Protein AF-A0A938ZKG0-F1 (afdb_monomer_lite)

Radius of gyration: 12.48 Å; chains: 1; bounding box: 32×12×30 Å

Sequence (40 aa):
MGLSIVKYLTEGMGGKIAILSKPGYGSTFILTLPALGAKI

pLDDT: mean 90.98, std 10.27, range [57.78, 96.81]

Foldseek 3Di:
DVVVVVQVVLVVQVKHWDWDDDPPPGIDIDIGGDDVPPDD

Structure (mmCIF, N/CA/C/O backbone):
data_AF-A0A938ZKG0-F1
#
_entry.id   AF-A0A938ZKG0-F1
#
loop_
_atom_site.group_PDB
_atom_site.id
_atom_site.type_symbol
_atom_site.label_atom_id
_atom_site.label_alt_id
_atom_site.label_comp_id
_atom_site.label_asym_id
_atom_site.label_entity_id
_atom_site.label_seq_id
_atom_site.pdbx_PDB_ins_code
_atom_site.Cartn_x
_atom_site.Cartn_y
_atom_site.Cartn_z
_atom_site.occupancy
_atom_site.B_iso_or_equiv
_atom_site.auth_seq_id
_atom_site.auth_comp_id
_atom_site.auth_asym_id
_atom_site.auth_atom_id
_atom_site.pdbx_PDB_model_num
ATOM 1 N N . MET A 1 1 ? 13.061 1.915 3.175 1.00 77.88 1 MET A N 1
ATOM 2 C CA . MET A 1 1 ? 12.547 2.586 4.391 1.00 77.88 1 MET A CA 1
ATOM 3 C C . MET A 1 1 ? 11.101 3.069 4.266 1.00 77.88 1 MET A C 1
ATOM 5 O O . MET A 1 1 ? 10.358 2.893 5.216 1.00 77.88 1 MET A O 1
ATOM 9 N N . GLY A 1 2 ? 10.649 3.619 3.128 1.00 92.12 2 GLY A N 1
ATOM 10 C CA . GLY A 1 2 ? 9.241 4.043 2.986 1.00 92.12 2 GLY A CA 1
ATOM 11 C C . GLY A 1 2 ? 8.225 2.896 3.101 1.00 92.12 2 GLY A C 1
ATOM 12 O O . GLY A 1 2 ? 7.289 2.973 3.887 1.00 92.12 2 GLY A O 1
ATOM 13 N N . LEU A 1 3 ? 8.449 1.784 2.392 1.00 92.69 3 LEU A N 1
ATOM 14 C CA . LEU A 1 3 ? 7.506 0.657 2.375 1.00 92.69 3 LEU A CA 1
ATOM 15 C C . LEU A 1 3 ? 7.328 -0.020 3.744 1.00 92.69 3 LEU A C 1
ATOM 17 O O . LEU A 1 3 ? 6.229 -0.452 4.073 1.00 92.69 3 LEU A O 1
ATOM 21 N N . SER A 1 4 ? 8.384 -0.088 4.557 1.00 94.06 4 SER A N 1
ATOM 22 C CA . SER A 1 4 ? 8.301 -0.640 5.914 1.00 94.06 4 SER A CA 1
ATOM 23 C C . SER A 1 4 ? 7.433 0.222 6.831 1.00 94.06 4 SER A C 1
ATOM 25 O O . SER A 1 4 ? 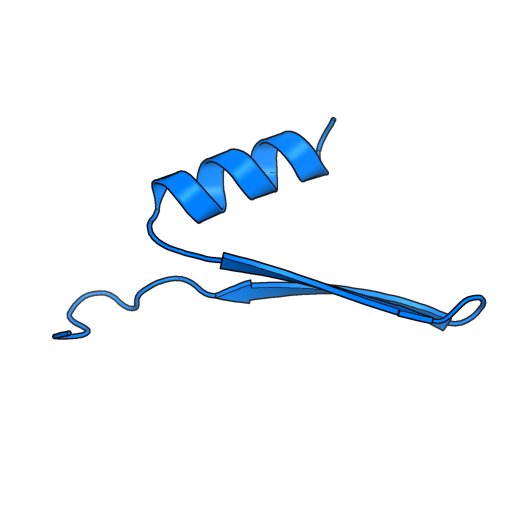6.677 -0.324 7.627 1.00 94.06 4 SER A O 1
ATOM 27 N N . ILE A 1 5 ? 7.481 1.551 6.675 1.00 96.31 5 ILE A N 1
ATOM 28 C CA . ILE A 1 5 ? 6.609 2.480 7.410 1.00 96.31 5 ILE A CA 1
ATOM 29 C C . ILE A 1 5 ? 5.156 2.284 6.971 1.00 96.31 5 ILE A C 1
ATOM 31 O O . ILE A 1 5 ? 4.277 2.113 7.810 1.00 96.31 5 ILE A O 1
ATOM 35 N N . VAL A 1 6 ? 4.906 2.248 5.658 1.00 95.88 6 VAL A N 1
ATOM 36 C CA . VAL A 1 6 ? 3.554 2.051 5.111 1.00 95.88 6 VAL A CA 1
ATOM 37 C C . VAL A 1 6 ? 2.965 0.718 5.572 1.00 95.88 6 VAL A C 1
ATOM 39 O O . VAL A 1 6 ? 1.804 0.676 5.973 1.00 95.88 6 VAL A O 1
ATOM 42 N N . LYS A 1 7 ? 3.760 -0.358 5.561 1.00 94.88 7 LYS A N 1
ATOM 43 C CA . LYS A 1 7 ? 3.335 -1.673 6.051 1.00 94.88 7 LYS A CA 1
ATOM 44 C C . LYS A 1 7 ? 2.932 -1.613 7.524 1.00 94.88 7 LYS A C 1
ATOM 46 O O . LYS A 1 7 ? 1.817 -2.003 7.846 1.00 94.88 7 LYS A O 1
ATOM 51 N N . TYR A 1 8 ? 3.802 -1.071 8.378 1.00 96.81 8 TYR A N 1
ATOM 52 C CA . TYR A 1 8 ? 3.539 -0.953 9.813 1.00 96.81 8 TYR A CA 1
ATOM 53 C C . TYR A 1 8 ? 2.258 -0.157 10.105 1.00 96.81 8 TYR A C 1
ATOM 55 O O . TYR A 1 8 ? 1.420 -0.600 10.885 1.00 96.81 8 TYR A O 1
ATOM 63 N N . LEU A 1 9 ? 2.067 0.985 9.435 1.00 96.19 9 LEU A N 1
ATOM 64 C CA . LEU A 1 9 ? 0.861 1.802 9.593 1.00 96.19 9 LEU A CA 1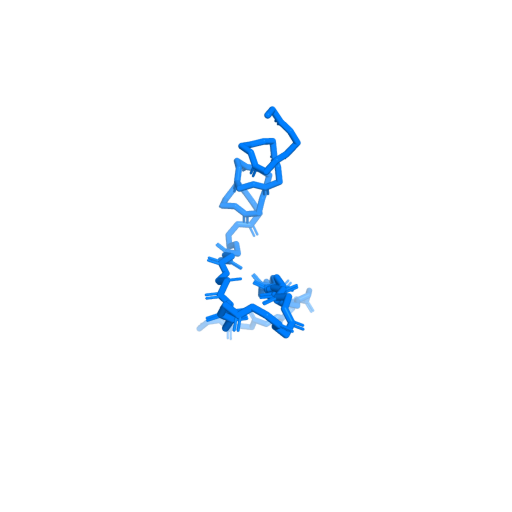
ATOM 65 C C . LEU A 1 9 ? -0.395 1.073 9.104 1.00 96.19 9 LEU A C 1
ATOM 67 O O . LEU A 1 9 ? -1.400 1.047 9.805 1.00 96.19 9 LEU A O 1
ATOM 71 N N . THR A 1 10 ? -0.333 0.451 7.926 1.00 95.75 10 THR A N 1
ATOM 72 C CA . THR A 1 10 ? -1.477 -0.258 7.334 1.00 95.75 10 THR A CA 1
ATOM 73 C C . THR A 1 10 ? -1.927 -1.420 8.219 1.00 95.75 10 THR A C 1
ATOM 75 O O . THR A 1 10 ? -3.121 -1.572 8.461 1.00 95.75 10 THR A O 1
ATOM 78 N N . GLU A 1 11 ? -0.983 -2.207 8.741 1.00 95.31 11 GLU A N 1
ATOM 79 C CA . GLU A 1 11 ? -1.267 -3.311 9.666 1.00 95.31 11 GLU A CA 1
ATOM 80 C C . GLU A 1 11 ? -1.795 -2.794 11.014 1.00 95.31 11 GLU A C 1
ATOM 82 O O . GLU A 1 11 ? -2.777 -3.325 11.530 1.00 95.31 11 GLU A O 1
ATOM 87 N N . GLY A 1 12 ? -1.219 -1.710 11.547 1.00 95.81 12 GLY A N 1
ATOM 88 C CA . GLY A 1 12 ? -1.694 -1.061 12.775 1.00 95.81 12 GLY A CA 1
ATOM 89 C C . GLY A 1 12 ? -3.118 -0.498 12.671 1.00 95.81 12 GLY A C 1
ATOM 90 O O . GLY A 1 12 ? -3.829 -0.436 13.668 1.00 95.81 12 GLY A O 1
ATOM 91 N N . MET A 1 13 ? -3.566 -0.143 11.463 1.00 94.19 13 MET A N 1
ATOM 92 C CA . MET A 1 13 ? -4.940 0.288 11.170 1.00 94.19 13 MET A CA 1
ATOM 93 C C . MET A 1 13 ? -5.909 -0.886 10.919 1.00 94.19 13 MET A C 1
ATOM 95 O O . MET A 1 13 ? -7.047 -0.664 10.507 1.00 94.19 13 MET A O 1
ATOM 99 N N . GLY A 1 14 ? -5.474 -2.137 11.118 1.00 93.62 14 GLY A N 1
ATOM 100 C CA . GLY A 1 14 ? -6.271 -3.335 10.819 1.00 93.62 14 GLY A CA 1
ATOM 101 C C . GLY A 1 14 ? -6.427 -3.615 9.320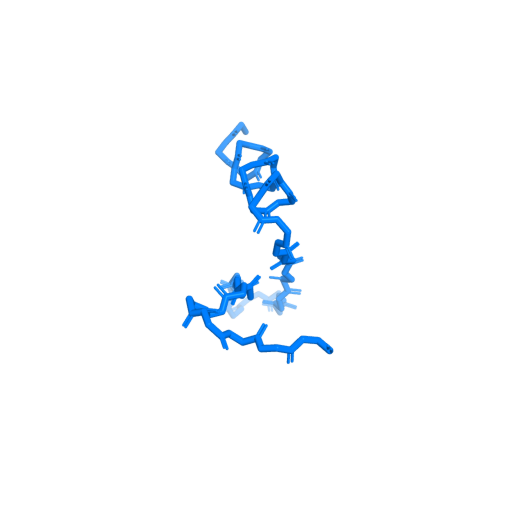 1.00 93.62 14 GLY A C 1
ATOM 102 O O . GLY A 1 14 ? -7.299 -4.381 8.909 1.00 93.62 14 GLY A O 1
ATOM 103 N N . GLY A 1 15 ? -5.608 -2.970 8.492 1.00 94.19 15 GLY A N 1
ATOM 104 C CA . GLY A 1 15 ? -5.580 -3.146 7.051 1.00 94.19 15 GLY A CA 1
ATOM 105 C C . GLY A 1 15 ? -4.567 -4.176 6.574 1.00 94.19 15 GLY A C 1
ATOM 106 O O . GLY A 1 15 ? -3.913 -4.876 7.346 1.00 94.19 15 GLY A O 1
ATOM 107 N N . LYS A 1 16 ? -4.428 -4.255 5.251 1.00 95.94 16 LYS A N 1
ATOM 108 C CA . LYS A 1 16 ? -3.462 -5.115 4.559 1.00 95.94 16 LYS A CA 1
ATOM 109 C C . LYS A 1 16 ? -2.834 -4.371 3.388 1.00 95.94 16 LYS A C 1
ATOM 111 O O . LYS A 1 16 ? -3.488 -3.548 2.749 1.00 95.94 16 LYS A O 1
ATOM 116 N N . ILE A 1 17 ? -1.584 -4.702 3.080 1.00 95.56 17 ILE A N 1
ATOM 117 C CA . ILE A 1 17 ? -0.873 -4.209 1.899 1.00 95.56 17 ILE A CA 1
ATOM 118 C C . ILE A 1 17 ? -0.478 -5.379 0.994 1.00 95.56 17 ILE A C 1
ATOM 120 O O . ILE A 1 17 ? 0.034 -6.392 1.466 1.00 95.56 17 ILE A O 1
ATOM 124 N N . ALA A 1 18 ? -0.706 -5.229 -0.308 1.00 95.62 18 ALA A N 1
ATOM 125 C CA . ALA A 1 18 ? -0.305 -6.171 -1.346 1.00 95.62 18 ALA A CA 1
ATOM 126 C C . ALA A 1 18 ? 0.482 -5.453 -2.448 1.00 95.62 18 ALA A C 1
ATOM 128 O O . ALA A 1 18 ? 0.362 -4.240 -2.635 1.00 95.62 18 ALA A O 1
ATOM 129 N N . ILE A 1 19 ? 1.297 -6.210 -3.179 1.00 95.50 19 ILE A N 1
ATOM 130 C CA . ILE A 1 19 ? 2.116 -5.689 -4.272 1.00 95.50 19 ILE A CA 1
ATOM 131 C C . ILE A 1 19 ? 1.918 -6.591 -5.478 1.00 95.50 19 ILE A C 1
ATOM 133 O O . ILE A 1 19 ? 2.152 -7.795 -5.404 1.00 95.50 19 ILE A O 1
ATOM 137 N N . LEU A 1 20 ? 1.524 -5.991 -6.593 1.00 96.19 20 LEU A N 1
ATOM 138 C CA . LEU A 1 20 ? 1.538 -6.627 -7.900 1.00 96.19 20 LEU A CA 1
ATOM 139 C C . LEU A 1 20 ? 2.697 -6.021 -8.679 1.00 96.19 20 LEU A C 1
ATOM 141 O O . LEU A 1 20 ? 2.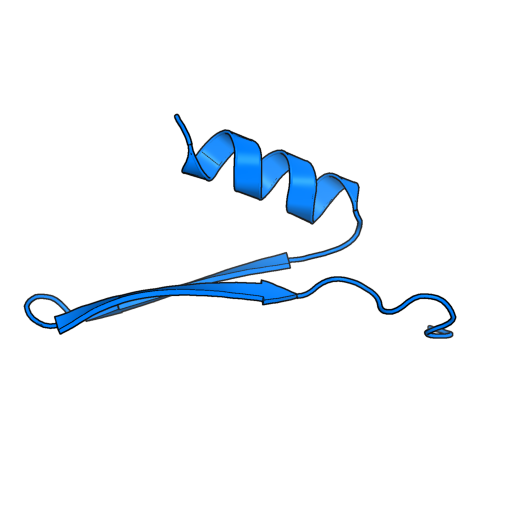698 -4.826 -8.951 1.00 96.19 20 LEU A O 1
ATOM 145 N N . SER A 1 21 ? 3.703 -6.821 -9.010 1.00 95.12 21 SER A N 1
ATOM 146 C CA . SER A 1 21 ? 4.856 -6.355 -9.777 1.00 95.12 21 SER A CA 1
ATOM 147 C C . SER A 1 21 ? 5.062 -7.231 -10.996 1.00 95.12 21 SER A C 1
ATOM 149 O O . SER A 1 21 ? 4.942 -8.454 -10.918 1.00 95.12 21 SER A O 1
ATOM 151 N N . LYS A 1 22 ? 5.381 -6.594 -12.121 1.00 95.56 22 LYS A N 1
ATOM 152 C CA . LYS A 1 22 ? 5.775 -7.275 -13.351 1.00 95.56 22 LYS A CA 1
ATOM 153 C C . LYS A 1 22 ? 7.074 -6.640 -13.862 1.00 95.56 22 LYS A C 1
ATOM 155 O O . LYS A 1 22 ? 7.080 -5.438 -14.149 1.00 95.56 22 LYS A O 1
ATOM 160 N N . PRO A 1 23 ? 8.173 -7.409 -13.995 1.00 94.75 23 PRO A N 1
ATOM 161 C CA . PRO A 1 23 ? 9.447 -6.888 -14.485 1.00 94.75 23 PRO A CA 1
ATOM 162 C C . PRO A 1 23 ? 9.286 -6.159 -15.822 1.00 94.75 23 PRO A C 1
ATOM 164 O O . PRO A 1 23 ? 8.681 -6.693 -16.749 1.00 94.75 23 PRO A O 1
ATOM 167 N N . GLY A 1 24 ? 9.793 -4.928 -15.906 1.00 96.38 24 GLY A N 1
ATOM 168 C CA . GLY A 1 24 ? 9.664 -4.069 -17.091 1.00 96.38 24 GLY A CA 1
ATOM 169 C C . GLY A 1 24 ? 8.343 -3.292 -17.218 1.00 96.38 24 GLY A C 1
ATOM 170 O O . GLY A 1 24 ? 8.232 -2.473 -18.120 1.00 96.38 24 GLY A O 1
ATOM 171 N N . TYR A 1 25 ? 7.365 -3.501 -16.328 1.00 95.88 25 TYR A N 1
ATOM 172 C CA . TYR A 1 25 ? 6.062 -2.803 -16.328 1.00 95.88 25 TYR A CA 1
ATOM 173 C C . TYR A 1 25 ? 5.834 -1.974 -15.055 1.00 95.88 25 TYR A C 1
ATOM 175 O O . TYR A 1 25 ? 4.936 -1.137 -15.011 1.00 95.88 25 TYR A O 1
ATOM 183 N N . GLY A 1 26 ? 6.650 -2.202 -14.023 1.00 95.75 26 GLY A N 1
ATOM 184 C CA . GLY A 1 26 ? 6.567 -1.514 -12.740 1.00 95.75 26 GLY A CA 1
ATOM 185 C C . GLY A 1 26 ? 5.831 -2.321 -11.672 1.00 95.75 26 GLY A C 1
ATOM 186 O O . GLY A 1 26 ? 5.677 -3.542 -11.770 1.00 95.75 26 GLY A O 1
ATOM 187 N N . SER A 1 27 ? 5.417 -1.616 -10.621 1.00 95.62 27 SER A N 1
ATOM 188 C CA . SER A 1 27 ? 4.792 -2.198 -9.435 1.00 95.62 27 SER A CA 1
ATOM 189 C C . SER A 1 27 ? 3.572 -1.388 -9.016 1.00 95.62 27 SER A C 1
ATOM 191 O O . SER A 1 27 ? 3.635 -0.165 -8.910 1.00 95.62 27 SER A O 1
ATOM 193 N N . THR A 1 28 ? 2.482 -2.082 -8.716 1.00 96.19 28 THR A N 1
ATOM 194 C CA . THR A 1 28 ? 1.258 -1.536 -8.139 1.00 96.19 28 THR A CA 1
ATOM 195 C C . THR A 1 28 ? 1.171 -1.956 -6.679 1.00 96.19 28 THR A C 1
ATOM 197 O O . THR A 1 28 ? 1.178 -3.145 -6.361 1.00 96.19 28 THR A O 1
ATOM 200 N N . PHE A 1 29 ? 1.078 -0.972 -5.791 1.00 95.38 29 PHE A N 1
ATOM 201 C CA . PHE A 1 29 ? 0.887 -1.176 -4.358 1.00 95.38 29 PHE A CA 1
ATOM 202 C C . PHE A 1 29 ? -0.590 -0.981 -4.033 1.00 95.38 29 PHE A C 1
ATOM 204 O O . PHE A 1 29 ? -1.171 0.043 -4.386 1.00 95.38 29 PHE A O 1
ATOM 211 N N . ILE A 1 30 ? -1.196 -1.965 -3.377 1.00 96.50 30 ILE A N 1
ATOM 212 C CA . ILE A 1 30 ? -2.625 -1.990 -3.068 1.00 96.50 30 ILE A CA 1
ATOM 213 C C . ILE A 1 30 ? -2.771 -2.001 -1.552 1.00 96.50 30 ILE A C 1
ATOM 215 O O . ILE A 1 30 ? -2.287 -2.920 -0.892 1.00 96.50 30 ILE A O 1
ATOM 219 N N . LEU A 1 31 ? -3.435 -0.986 -1.004 1.00 95.50 31 LEU A N 1
ATOM 220 C CA . LEU A 1 31 ? -3.758 -0.896 0.417 1.00 95.50 31 LEU A CA 1
ATOM 221 C C . LEU A 1 31 ? -5.250 -1.157 0.601 1.00 95.50 31 LEU A C 1
ATOM 223 O O . LEU A 1 31 ? -6.082 -0.561 -0.076 1.00 95.50 31 LEU A O 1
ATOM 227 N N . THR A 1 32 ? -5.583 -2.044 1.530 1.00 94.94 32 THR A N 1
ATOM 228 C CA . THR A 1 32 ? -6.957 -2.297 1.968 1.00 94.94 32 THR A CA 1
ATOM 229 C C . THR A 1 32 ? -7.069 -1.870 3.417 1.00 94.94 32 THR A C 1
ATOM 231 O O . THR A 1 32 ? -6.333 -2.381 4.258 1.00 94.94 32 THR A O 1
ATOM 234 N N . LEU A 1 33 ? -7.977 -0.945 3.709 1.00 94.06 33 LEU A N 1
ATOM 235 C CA . LEU A 1 33 ? -8.248 -0.464 5.060 1.00 94.06 33 LEU A CA 1
ATOM 236 C C . LEU A 1 33 ? -9.723 -0.709 5.395 1.00 94.06 33 LEU A C 1
ATOM 238 O O . LEU A 1 33 ? -10.564 -0.600 4.498 1.00 94.06 33 LEU A O 1
ATOM 242 N N . PRO A 1 34 ? -10.056 -1.023 6.658 1.00 92.00 34 PRO A N 1
ATOM 243 C CA . PRO A 1 34 ? -11.442 -1.060 7.098 1.00 92.00 34 PRO A CA 1
ATOM 244 C C . PRO A 1 34 ? -12.111 0.296 6.854 1.00 92.00 34 PRO A C 1
ATOM 246 O O . PRO A 1 34 ? -11.590 1.340 7.251 1.00 92.00 34 PRO A O 1
ATOM 249 N N . ALA A 1 35 ? -13.274 0.289 6.203 1.00 89.00 35 ALA A N 1
ATOM 250 C CA . ALA A 1 35 ? -14.098 1.484 6.109 1.00 89.00 35 ALA A CA 1
ATOM 251 C C . ALA A 1 35 ? -14.728 1.774 7.479 1.00 89.00 35 ALA A C 1
ATOM 253 O O . ALA A 1 35 ? -15.113 0.852 8.204 1.00 89.00 35 ALA A O 1
ATOM 254 N N . LEU A 1 36 ? -14.851 3.052 7.838 1.00 82.62 36 LEU A N 1
ATOM 255 C CA . LEU A 1 36 ? -15.484 3.442 9.094 1.00 82.62 36 LEU A CA 1
ATOM 256 C C . LEU A 1 36 ? -16.925 2.901 9.131 1.00 82.62 36 LEU A C 1
ATOM 258 O O . LEU A 1 36 ? -17.729 3.213 8.256 1.00 82.62 36 LEU A O 1
ATOM 262 N N . GLY A 1 37 ? -17.237 2.071 10.131 1.00 69.31 37 GLY A N 1
ATOM 263 C CA . GLY A 1 37 ? -18.558 1.449 10.283 1.00 69.31 37 GLY A CA 1
ATOM 264 C C . GLY A 1 37 ? -18.757 0.117 9.548 1.00 69.31 37 GLY A C 1
ATOM 265 O O . GLY A 1 37 ? -19.864 -0.418 9.582 1.00 69.31 37 GLY A O 1
ATOM 266 N N . ALA A 1 38 ? -17.720 -0.454 8.925 1.00 62.66 38 ALA A N 1
ATOM 267 C CA . ALA A 1 38 ? -17.773 -1.823 8.419 1.00 62.66 38 ALA A CA 1
ATOM 268 C C . A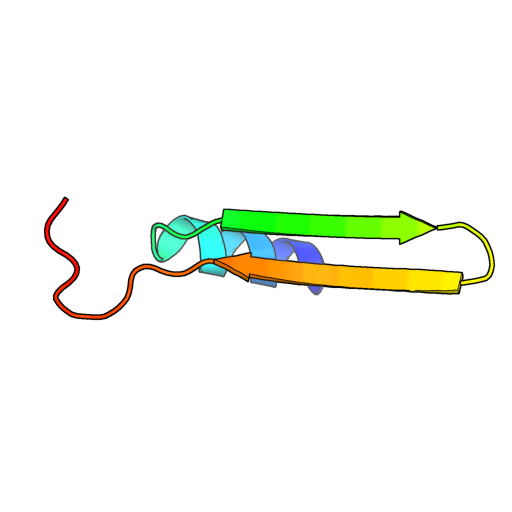LA A 1 38 ? -17.891 -2.804 9.601 1.00 62.66 38 ALA A C 1
ATOM 270 O O . ALA A 1 38 ? -16.907 -3.106 10.276 1.00 62.66 38 ALA A O 1
ATOM 271 N N . LYS A 1 39 ? -19.116 -3.263 9.886 1.00 57.78 39 LYS A N 1
ATOM 272 C CA . LYS A 1 39 ? -19.349 -4.392 10.794 1.00 57.78 39 LYS A CA 1
ATOM 273 C C . LYS A 1 39 ? -18.679 -5.637 10.209 1.00 57.78 39 LYS A C 1
ATOM 275 O O . LYS A 1 39 ? -18.894 -5.944 9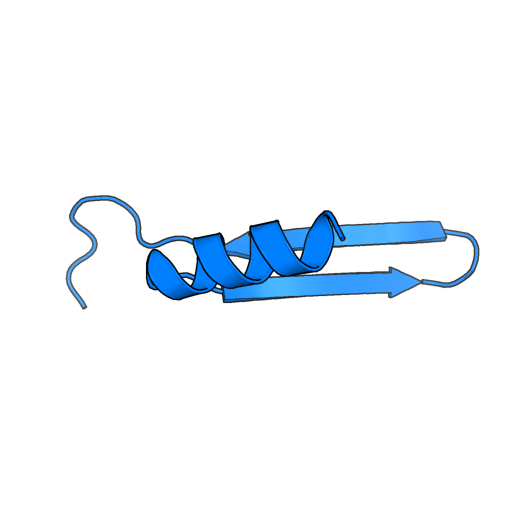.038 1.00 57.78 39 LYS A O 1
ATOM 280 N N . ILE A 1 40 ? -17.879 -6.303 11.036 1.00 59.69 40 ILE A N 1
ATOM 281 C CA . ILE A 1 40 ? -17.332 -7.642 10.789 1.00 59.69 40 ILE A CA 1
ATOM 282 C C . ILE A 1 40 ? -18.386 -8.657 11.226 1.00 59.69 40 ILE A C 1
ATOM 284 O O . ILE A 1 40 ? -18.989 -8.419 12.300 1.00 59.69 40 ILE A O 1
#

Secondary structure (DSSP, 8-state):
-HHHHHHHHHHHTT-EEEEEEETTTEEEEEEE-PPTT---